Protein AF-X1QAN5-F1 (afdb_monomer)

Sequence (115 aa):
MATTEHTINDALAGVLMETRSLWRFKGVVRSENIDVLKSSGKRPDILITEPNVSPVVVETEIVPAISVESDAKQRLGEHLSISGRRILSSLAVRLPLRLRDFSGQPLKDEIINAS

Secondary structure (DSSP, 8-state):
-PPPHHHHHHHHHHHHHHH-GGGGSTTTEES--TT-BTTT-PPPSEEE--TTS--EEEEEEETT--SHHHHHHHHTT-BBTTT-PBP-EEEEEEEPGGGGG--HHHHHHHHHH--

Organism: NCBI:txid412755

Radius of gyration: 13.94 Å; Cα contacts (8 Å, |Δi|>4): 210; chains: 1; bounding box: 30×23×37 Å

pLDDT: mean 89.08, std 9.7, range [51.56, 96.94]

Nearest PDB structures (foldseek):
  3dnx-assembly1_A-2  TM=5.424E-01  e=9.045E-01  Ruegeria pomeroyi
  7jhi-assembly4_D  TM=3.295E-01  e=2.973E+00  Homo sapiens
  6wmn-assembly1_A  TM=3.318E-01  e=5.390E+00  Homo sapiens
  8tic-assembly2_B  TM=3.347E-01  e=5.045E+00  Homo sapiens

Mean predicted aligned error: 4.52 Å

Structure (mmCIF, N/CA/C/O backbone):
data_AF-X1QAN5-F1
#
_entry.id   AF-X1QAN5-F1
#
loop_
_atom_site.group_PDB
_atom_site.id
_atom_site.type_symbol
_atom_site.label_atom_id
_atom_site.label_alt_id
_atom_site.label_comp_id
_atom_site.label_asym_id
_atom_site.label_entity_id
_atom_site.label_seq_id
_atom_site.pdbx_PDB_ins_code
_atom_site.Cartn_x
_atom_site.Cartn_y
_atom_site.Cartn_z
_atom_site.occupancy
_atom_site.B_iso_or_equiv
_atom_site.auth_seq_id
_atom_site.auth_comp_id
_atom_site.auth_asym_id
_atom_site.auth_atom_id
_atom_site.pdbx_PDB_model_num
ATOM 1 N N . MET A 1 1 ? 13.602 10.618 -16.891 1.00 51.56 1 MET A N 1
ATOM 2 C CA . MET A 1 1 ? 14.159 10.404 -15.534 1.00 51.56 1 MET A CA 1
ATOM 3 C C . MET A 1 1 ? 13.982 8.938 -15.203 1.00 51.56 1 MET A C 1
ATOM 5 O O . MET A 1 1 ? 12.965 8.393 -15.607 1.00 51.56 1 MET A O 1
ATOM 9 N N . ALA A 1 2 ? 14.952 8.302 -14.547 1.00 60.25 2 ALA A N 1
ATOM 10 C CA . ALA A 1 2 ? 14.781 6.923 -14.095 1.00 60.25 2 ALA A CA 1
ATOM 11 C C . ALA A 1 2 ? 13.669 6.879 -13.040 1.00 60.25 2 ALA A C 1
ATOM 13 O O . ALA A 1 2 ? 13.679 7.686 -12.107 1.00 60.25 2 ALA A O 1
ATOM 14 N N . THR A 1 3 ? 12.710 5.977 -13.207 1.00 75.94 3 THR A N 1
ATOM 15 C CA . THR A 1 3 ? 11.627 5.801 -12.244 1.00 75.94 3 THR A CA 1
ATOM 16 C C . THR A 1 3 ? 12.200 5.181 -10.976 1.00 75.94 3 THR A C 1
ATOM 18 O O . THR A 1 3 ? 12.828 4.120 -11.011 1.00 75.94 3 THR A O 1
ATOM 21 N N . THR A 1 4 ? 12.032 5.879 -9.854 1.00 85.69 4 THR A N 1
ATOM 22 C CA . THR A 1 4 ? 12.466 5.389 -8.545 1.00 85.69 4 THR A CA 1
ATOM 23 C C . THR A 1 4 ? 11.384 4.514 -7.930 1.00 85.69 4 THR A C 1
ATOM 25 O O . THR A 1 4 ? 10.219 4.559 -8.324 1.00 85.69 4 THR A O 1
ATOM 28 N N . GLU A 1 5 ? 11.761 3.735 -6.924 1.00 84.19 5 GLU A N 1
ATOM 29 C CA . GLU A 1 5 ? 10.819 2.945 -6.131 1.00 84.19 5 GLU A CA 1
ATOM 30 C C . GLU A 1 5 ? 9.727 3.817 -5.501 1.00 84.19 5 GLU A C 1
ATOM 32 O O . GLU A 1 5 ? 8.552 3.478 -5.565 1.00 84.19 5 GLU A O 1
ATOM 37 N N . HIS A 1 6 ? 10.081 5.019 -5.039 1.00 87.12 6 HIS A N 1
ATOM 38 C CA . HIS A 1 6 ? 9.104 5.978 -4.534 1.00 87.12 6 HIS A CA 1
ATOM 39 C C . HIS A 1 6 ? 8.063 6.377 -5.595 1.00 87.12 6 HIS A C 1
ATOM 41 O O . HIS A 1 6 ? 6.869 6.360 -5.311 1.00 87.12 6 HIS A O 1
ATOM 47 N N . THR A 1 7 ? 8.490 6.645 -6.836 1.00 91.44 7 THR A N 1
ATOM 48 C CA . THR A 1 7 ? 7.571 6.955 -7.946 1.00 91.44 7 THR A CA 1
ATOM 49 C C . THR A 1 7 ? 6.657 5.777 -8.292 1.00 91.44 7 THR A C 1
ATOM 51 O O . THR A 1 7 ? 5.496 5.984 -8.646 1.00 91.44 7 THR A O 1
ATOM 54 N N . ILE A 1 8 ? 7.150 4.540 -8.179 1.00 93.50 8 ILE A N 1
ATOM 55 C CA . ILE A 1 8 ? 6.329 3.336 -8.374 1.00 93.50 8 ILE A CA 1
ATOM 56 C C . ILE A 1 8 ? 5.301 3.206 -7.250 1.00 93.50 8 ILE A C 1
ATOM 58 O O . ILE A 1 8 ? 4.138 2.927 -7.530 1.00 93.50 8 ILE A O 1
ATOM 62 N N . ASN A 1 9 ? 5.689 3.483 -6.007 1.00 93.62 9 ASN A N 1
ATOM 63 C CA . ASN A 1 9 ? 4.791 3.426 -4.853 1.00 93.62 9 ASN A CA 1
ATOM 64 C C . ASN A 1 9 ? 3.684 4.481 -4.948 1.00 93.62 9 ASN A C 1
ATOM 66 O O . ASN A 1 9 ? 2.528 4.183 -4.649 1.00 93.62 9 ASN A O 1
ATOM 70 N N . ASP A 1 10 ? 4.000 5.680 -5.441 1.00 93.44 10 ASP A N 1
ATOM 71 C CA . ASP A 1 10 ? 3.006 6.719 -5.726 1.00 93.44 10 ASP A CA 1
ATOM 72 C C . ASP A 1 10 ? 2.043 6.298 -6.844 1.00 93.44 10 ASP A C 1
ATOM 74 O O . ASP A 1 10 ? 0.827 6.473 -6.727 1.00 93.44 10 ASP A O 1
ATOM 78 N N . ALA A 1 11 ? 2.565 5.706 -7.924 1.00 94.75 11 ALA A N 1
ATOM 79 C CA . ALA A 1 11 ? 1.741 5.205 -9.019 1.00 94.75 11 ALA A CA 1
ATOM 80 C C . ALA A 1 11 ? 0.826 4.059 -8.560 1.00 94.75 11 ALA A C 1
ATOM 82 O O . ALA A 1 11 ? -0.365 4.068 -8.875 1.00 94.75 11 ALA A O 1
ATOM 83 N N . LEU A 1 12 ? 1.348 3.124 -7.761 1.00 94.88 12 LEU A N 1
ATOM 84 C CA . LEU A 1 12 ? 0.591 2.022 -7.172 1.00 94.88 12 LEU A CA 1
ATOM 85 C C . LEU A 1 12 ? -0.490 2.541 -6.219 1.00 94.88 12 LEU A C 1
ATOM 87 O O . LEU A 1 12 ? -1.640 2.122 -6.321 1.00 94.88 12 LEU A O 1
ATOM 91 N N . ALA A 1 13 ? -0.164 3.498 -5.346 1.00 94.38 13 ALA A N 1
ATOM 92 C CA . ALA A 1 13 ? -1.145 4.160 -4.492 1.00 94.38 13 ALA A CA 1
ATOM 93 C C . ALA A 1 13 ? -2.254 4.823 -5.324 1.00 94.38 13 ALA A C 1
ATOM 95 O O . ALA A 1 13 ? -3.431 4.667 -5.004 1.00 94.38 13 ALA A O 1
ATOM 96 N N . GLY A 1 14 ? -1.895 5.493 -6.424 1.00 94.25 14 GLY A N 1
ATOM 97 C CA . GLY A 1 14 ? -2.849 6.069 -7.369 1.00 94.25 14 GLY A CA 1
ATOM 98 C C . GLY A 1 14 ? -3.785 5.026 -7.986 1.00 94.25 14 GLY A C 1
ATOM 99 O O . GLY A 1 14 ? -4.998 5.216 -7.968 1.00 94.25 14 GLY A O 1
ATOM 100 N N . VAL A 1 15 ? -3.247 3.900 -8.463 1.00 94.31 15 VAL A N 1
ATOM 101 C CA . VAL A 1 15 ? -4.054 2.789 -8.997 1.00 94.31 15 VAL A CA 1
ATOM 102 C C . VAL A 1 15 ? -4.980 2.220 -7.920 1.00 94.31 15 VAL A C 1
ATOM 104 O O . VAL A 1 15 ? -6.167 2.027 -8.173 1.00 94.31 15 VAL A O 1
ATOM 107 N N . LEU A 1 16 ? -4.494 2.019 -6.689 1.00 93.69 16 LEU A N 1
ATOM 108 C CA . LEU A 1 16 ? -5.322 1.540 -5.576 1.00 93.69 16 LEU A CA 1
ATOM 109 C C . LEU A 1 16 ? -6.515 2.473 -5.324 1.00 93.69 16 LEU A C 1
ATOM 111 O O . LEU A 1 16 ? -7.641 1.988 -5.196 1.00 93.69 16 LEU A O 1
ATOM 115 N N . MET A 1 17 ? -6.313 3.796 -5.321 1.00 94.62 17 MET A N 1
ATOM 116 C CA . MET A 1 17 ? -7.407 4.772 -5.179 1.00 94.62 17 MET A CA 1
ATOM 117 C C . MET A 1 17 ? -8.484 4.615 -6.262 1.00 94.62 17 MET A C 1
ATOM 119 O O . MET A 1 17 ? -9.659 4.889 -6.020 1.00 94.62 17 MET A O 1
ATOM 123 N N . GLU A 1 18 ? -8.120 4.161 -7.459 1.00 92.38 18 GLU A N 1
ATOM 124 C CA . GLU A 1 18 ? -9.061 3.974 -8.562 1.00 92.38 18 GLU A CA 1
ATOM 125 C C . GLU A 1 18 ? -9.944 2.723 -8.371 1.00 92.38 18 GLU A C 1
ATOM 127 O O . GLU A 1 18 ? -11.093 2.739 -8.824 1.00 92.38 18 GLU A O 1
ATOM 132 N N . THR A 1 19 ? -9.480 1.715 -7.613 1.00 90.94 19 THR A N 1
ATOM 133 C CA . THR A 1 19 ? -10.174 0.423 -7.393 1.00 90.94 19 THR A CA 1
ATOM 134 C C . THR A 1 19 ? -11.404 0.487 -6.481 1.00 90.94 19 THR A C 1
ATOM 136 O O . THR A 1 19 ? -12.300 -0.352 -6.593 1.00 90.94 19 THR A O 1
ATOM 139 N N . ARG A 1 20 ? -11.476 1.464 -5.566 1.00 90.81 20 ARG A N 1
ATOM 140 C CA . ARG A 1 20 ? -12.592 1.627 -4.617 1.00 90.81 20 ARG A CA 1
ATOM 141 C C . ARG A 1 20 ? -12.960 3.094 -4.449 1.00 90.81 20 ARG A C 1
ATOM 143 O O . ARG A 1 20 ? -12.099 3.935 -4.222 1.00 90.81 20 ARG A O 1
ATOM 150 N N . SER A 1 21 ? -14.258 3.403 -4.466 1.00 90.06 21 SER A N 1
ATOM 151 C CA . SER A 1 21 ? -14.755 4.783 -4.327 1.00 90.06 21 SER A CA 1
ATOM 152 C C . SER A 1 21 ? -14.282 5.462 -3.035 1.00 90.06 21 SER A C 1
ATOM 154 O O . SER A 1 21 ? -13.849 6.610 -3.078 1.00 90.06 21 SER A O 1
ATOM 156 N N . LEU A 1 22 ? -14.293 4.740 -1.908 1.00 91.06 22 LEU A N 1
ATOM 157 C CA . LEU A 1 22 ? -13.829 5.242 -0.608 1.00 91.06 22 LEU A CA 1
ATOM 158 C C . LEU A 1 22 ? -12.327 5.555 -0.579 1.00 91.06 22 LEU A C 1
ATOM 160 O O . LEU A 1 22 ? -11.886 6.394 0.200 1.00 91.06 22 LEU A O 1
ATOM 164 N N . TRP A 1 23 ? -11.523 4.901 -1.414 1.00 93.94 23 TRP A N 1
ATOM 165 C CA . TRP A 1 23 ? -10.072 5.080 -1.400 1.00 93.94 23 TRP A CA 1
ATOM 166 C C . TRP A 1 23 ? -9.628 6.355 -2.118 1.00 93.94 23 TRP A C 1
ATOM 168 O O . TRP A 1 23 ? -8.511 6.811 -1.908 1.00 93.94 23 TRP A O 1
ATOM 178 N N . ARG A 1 24 ? -10.528 6.992 -2.878 1.00 92.50 24 ARG A N 1
ATOM 179 C CA . ARG A 1 24 ? -10.300 8.295 -3.525 1.00 92.50 24 ARG A CA 1
ATOM 180 C C . ARG A 1 24 ? -10.320 9.466 -2.548 1.00 92.50 24 ARG A C 1
ATOM 182 O O . ARG A 1 24 ? -9.876 10.558 -2.896 1.00 92.50 24 ARG A O 1
ATOM 189 N N . PHE A 1 25 ? -10.857 9.27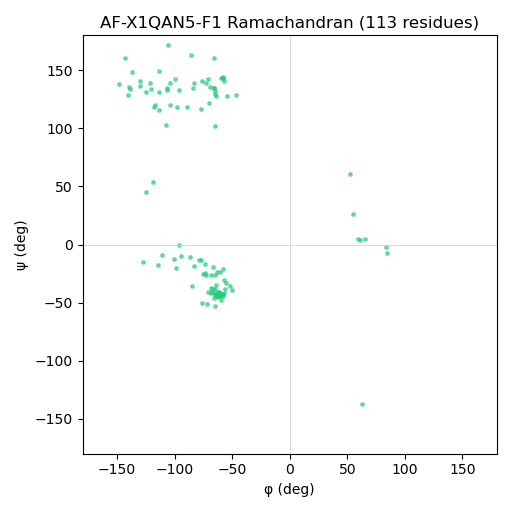6 -1.341 1.00 91.12 25 PHE A N 1
ATOM 190 C CA . PHE A 1 25 ? -10.878 10.339 -0.343 1.00 91.12 25 PHE A CA 1
ATOM 191 C C . PHE A 1 25 ? -9.463 10.639 0.159 1.00 91.12 25 PHE A C 1
ATOM 193 O O . PHE A 1 25 ? -8.674 9.741 0.464 1.00 91.12 25 PHE A O 1
ATOM 200 N N . LYS A 1 26 ? -9.148 11.935 0.263 1.00 86.38 26 LYS A N 1
ATOM 201 C CA . LYS A 1 26 ? -7.825 12.417 0.669 1.00 86.38 26 LYS A CA 1
ATOM 202 C C . LYS A 1 26 ? -7.409 11.797 2.005 1.00 86.38 26 LYS A C 1
ATOM 204 O O . LYS A 1 26 ? -8.131 11.892 2.993 1.00 86.38 26 LYS A O 1
ATOM 209 N N . GLY A 1 27 ? -6.216 11.206 2.028 1.00 86.19 27 GLY A N 1
ATOM 210 C CA . GLY A 1 27 ? -5.633 10.604 3.226 1.00 86.19 27 GLY A CA 1
ATOM 211 C C . GLY A 1 27 ? -6.093 9.174 3.521 1.00 86.19 27 GLY A C 1
ATOM 212 O O . GLY A 1 27 ? -5.578 8.585 4.470 1.00 86.19 27 GLY A O 1
ATOM 213 N N . VAL A 1 28 ? -7.006 8.595 2.726 1.00 92.12 28 VAL A N 1
ATOM 214 C CA . VAL A 1 28 ? -7.369 7.176 2.865 1.00 92.12 28 VAL A CA 1
ATOM 215 C C . VAL A 1 28 ? -6.234 6.287 2.379 1.00 92.12 28 VAL A C 1
ATOM 217 O O . VAL A 1 28 ? -5.806 5.438 3.146 1.00 92.12 28 VAL A O 1
ATOM 220 N N . VAL A 1 29 ? -5.706 6.503 1.173 1.00 93.31 29 VAL A N 1
ATOM 221 C CA . VAL A 1 29 ? -4.488 5.835 0.680 1.00 93.31 29 VAL A CA 1
ATOM 222 C C . VAL A 1 29 ? -3.342 6.845 0.677 1.00 93.31 29 VAL A C 1
ATOM 224 O O . VAL A 1 29 ? -3.522 7.984 0.242 1.00 93.31 29 VAL A O 1
ATOM 227 N N . ARG A 1 30 ? -2.173 6.461 1.193 1.00 91.81 30 ARG A N 1
ATOM 228 C CA . ARG A 1 30 ? -0.980 7.319 1.272 1.00 91.81 30 ARG A CA 1
ATOM 229 C C . ARG A 1 30 ? 0.286 6.528 0.966 1.00 91.81 30 ARG A C 1
ATOM 231 O O . ARG A 1 30 ? 0.513 5.509 1.608 1.00 91.81 30 ARG A O 1
ATOM 238 N N . SER A 1 31 ? 1.117 7.025 0.054 1.00 86.19 31 SER A N 1
ATOM 239 C CA . SER A 1 31 ? 2.487 6.545 -0.211 1.00 86.19 31 SER A CA 1
ATOM 240 C C . SER A 1 31 ? 3.564 7.340 0.558 1.00 86.19 31 SER A C 1
ATOM 242 O O . SER A 1 31 ? 4.741 6.975 0.647 1.00 86.19 31 SER A O 1
ATOM 244 N N . GLU A 1 32 ? 3.158 8.455 1.171 1.00 76.69 32 GLU A N 1
ATOM 245 C CA . GLU A 1 32 ? 3.996 9.267 2.046 1.00 76.69 32 GLU A CA 1
ATOM 246 C C . GLU A 1 32 ? 3.580 9.115 3.507 1.00 76.69 32 GLU A C 1
ATOM 248 O O . GLU A 1 32 ? 2.582 9.684 3.949 1.00 76.69 32 GLU A O 1
ATOM 253 N N . ASN A 1 33 ? 4.350 8.325 4.265 1.00 72.19 33 ASN A N 1
ATOM 254 C CA . ASN A 1 33 ? 3.980 7.905 5.619 1.00 72.19 33 ASN A CA 1
ATOM 255 C C . ASN A 1 33 ? 5.039 8.248 6.682 1.00 72.19 33 ASN A C 1
ATOM 257 O O . ASN A 1 33 ? 5.370 7.417 7.530 1.00 72.19 33 ASN A O 1
ATOM 261 N N . ILE A 1 34 ? 5.574 9.470 6.651 1.00 63.62 34 ILE A N 1
ATOM 262 C CA . ILE A 1 34 ? 6.498 9.966 7.686 1.00 63.62 34 ILE A CA 1
ATOM 263 C C . ILE A 1 34 ? 5.765 10.059 9.038 1.00 63.62 34 ILE A C 1
ATOM 265 O O . ILE A 1 34 ? 4.646 10.565 9.097 1.00 63.62 34 ILE A O 1
ATOM 269 N N . ASP A 1 35 ? 6.382 9.541 10.106 1.00 59.97 35 ASP A N 1
ATOM 270 C CA . ASP A 1 35 ? 5.901 9.588 11.501 1.00 59.97 35 ASP A CA 1
ATOM 271 C C . ASP A 1 35 ? 4.488 9.030 11.746 1.00 59.97 35 ASP A C 1
ATOM 273 O O . ASP A 1 35 ? 3.792 9.384 12.706 1.00 59.97 35 ASP A O 1
ATOM 277 N N . VAL A 1 36 ? 4.040 8.110 10.888 1.00 74.44 36 VAL A N 1
ATOM 278 C CA . VAL A 1 36 ? 2.689 7.546 10.993 1.00 74.44 36 VAL A CA 1
ATOM 279 C C . VAL A 1 36 ? 2.599 6.402 12.011 1.00 74.44 36 VAL A C 1
ATOM 281 O O . VAL A 1 36 ? 1.504 6.100 12.482 1.00 74.44 36 VAL A O 1
ATOM 284 N N . LEU A 1 37 ? 3.719 5.788 12.403 1.00 74.81 37 LEU A N 1
ATOM 285 C CA . LEU A 1 37 ? 3.757 4.692 13.378 1.00 74.81 37 LEU A CA 1
ATOM 286 C C . LEU A 1 37 ? 4.314 5.166 14.724 1.00 74.81 37 LEU A C 1
ATOM 288 O O . LEU A 1 37 ? 5.323 5.861 14.785 1.00 74.81 37 LEU A O 1
ATOM 292 N N . LYS A 1 38 ? 3.652 4.774 15.818 1.00 66.19 38 LYS A N 1
ATOM 293 C CA . LYS A 1 38 ? 3.917 5.285 17.175 1.00 66.19 38 LYS A CA 1
ATOM 294 C C . LYS A 1 38 ? 5.272 4.857 17.760 1.00 66.19 38 LYS A C 1
ATOM 296 O O . LYS A 1 38 ? 5.779 5.527 18.652 1.00 66.19 38 LYS A O 1
ATOM 301 N N . SER A 1 39 ? 5.815 3.722 17.323 1.00 60.38 39 SER A N 1
ATOM 302 C CA . SER A 1 39 ? 6.849 2.992 18.074 1.00 60.38 39 SER A CA 1
ATOM 303 C C . SER A 1 39 ? 8.115 2.655 17.292 1.00 60.38 39 SER A C 1
ATOM 305 O O . SER A 1 39 ? 9.107 2.290 17.914 1.00 60.38 39 SER A O 1
ATOM 307 N N . SER A 1 40 ? 8.111 2.754 15.962 1.00 64.44 40 SER A N 1
ATOM 308 C CA . SER A 1 40 ? 9.204 2.210 15.146 1.00 64.44 40 SER A CA 1
ATOM 309 C C . SER A 1 40 ? 10.022 3.258 14.393 1.00 64.44 40 SER A C 1
ATOM 311 O O . SER A 1 40 ? 11.111 2.929 13.931 1.00 64.44 40 SER A O 1
ATOM 313 N N . GLY A 1 41 ? 9.520 4.490 14.219 1.00 64.19 41 GLY A N 1
ATOM 314 C CA . GLY A 1 41 ? 10.111 5.462 13.282 1.00 64.19 41 GLY A CA 1
ATOM 315 C C . GLY A 1 41 ? 10.133 4.966 11.827 1.00 64.19 41 GLY A C 1
ATOM 316 O O . GLY A 1 41 ? 10.682 5.627 10.949 1.00 64.19 41 GLY A O 1
ATOM 317 N N . LYS A 1 42 ? 9.546 3.791 11.557 1.00 73.38 42 LYS A N 1
ATOM 318 C CA . LYS A 1 42 ? 9.513 3.175 10.238 1.00 73.38 42 LYS A CA 1
ATOM 319 C C . LYS A 1 42 ? 8.368 3.773 9.447 1.00 73.38 42 LYS A C 1
ATOM 321 O O . LYS A 1 42 ? 7.255 3.938 9.943 1.00 73.38 42 LYS A O 1
ATOM 326 N N . ARG A 1 43 ? 8.639 4.031 8.175 1.00 83.81 43 ARG A N 1
ATOM 327 C CA . ARG A 1 43 ? 7.677 4.553 7.211 1.00 83.81 43 ARG A CA 1
ATOM 328 C C . ARG A 1 43 ? 7.123 3.388 6.392 1.00 83.81 43 ARG A C 1
ATOM 330 O O . ARG A 1 43 ? 7.921 2.672 5.800 1.00 83.81 43 ARG A O 1
ATOM 337 N N . PRO A 1 44 ? 5.812 3.108 6.442 1.00 90.19 44 PRO A N 1
ATOM 338 C CA . PRO A 1 44 ? 5.178 2.221 5.475 1.00 90.19 44 PRO A CA 1
ATOM 339 C C . PRO A 1 44 ? 5.337 2.756 4.056 1.00 90.19 44 PRO A C 1
ATOM 341 O O . PRO A 1 44 ? 5.212 3.973 3.866 1.00 90.19 44 PRO A O 1
ATOM 344 N N . ASP A 1 45 ? 5.520 1.877 3.075 1.00 93.50 45 ASP A N 1
ATOM 345 C CA . ASP A 1 45 ? 5.517 2.300 1.672 1.00 93.50 45 ASP A CA 1
ATOM 346 C C . ASP A 1 45 ? 4.146 2.826 1.276 1.00 93.50 45 ASP A C 1
ATOM 348 O O . ASP A 1 45 ? 4.034 3.966 0.838 1.00 93.50 45 ASP A O 1
ATOM 352 N N . ILE A 1 46 ? 3.089 2.043 1.506 1.00 95.44 46 ILE A N 1
ATOM 353 C CA . ILE A 1 46 ? 1.705 2.481 1.323 1.00 95.44 46 ILE A CA 1
ATOM 354 C C . ILE A 1 46 ? 0.887 2.140 2.567 1.00 95.44 46 ILE A C 1
ATOM 356 O O . ILE A 1 46 ? 0.962 1.044 3.120 1.00 95.44 46 ILE A O 1
ATOM 360 N N . LEU A 1 47 ? 0.056 3.085 2.993 1.00 95.06 47 LEU A N 1
ATOM 361 C CA . LEU A 1 47 ? -0.861 2.937 4.111 1.00 95.06 47 LEU A CA 1
ATOM 362 C C . LEU A 1 47 ? -2.289 3.241 3.667 1.00 95.06 47 LEU A C 1
ATOM 364 O O . LEU A 1 47 ? -2.563 4.292 3.084 1.00 95.06 47 LEU A O 1
ATOM 368 N N . ILE A 1 48 ? -3.201 2.342 4.021 1.00 95.25 48 ILE A N 1
ATOM 369 C CA . ILE A 1 48 ? -4.634 2.460 3.773 1.00 95.25 48 ILE A CA 1
ATOM 370 C C . ILE A 1 48 ? -5.352 2.603 5.116 1.00 95.25 48 ILE A C 1
ATOM 372 O O . ILE A 1 48 ? -5.337 1.699 5.952 1.00 95.25 48 ILE A O 1
ATOM 376 N N . THR A 1 49 ? -5.994 3.748 5.334 1.00 93.88 49 THR A N 1
ATOM 377 C C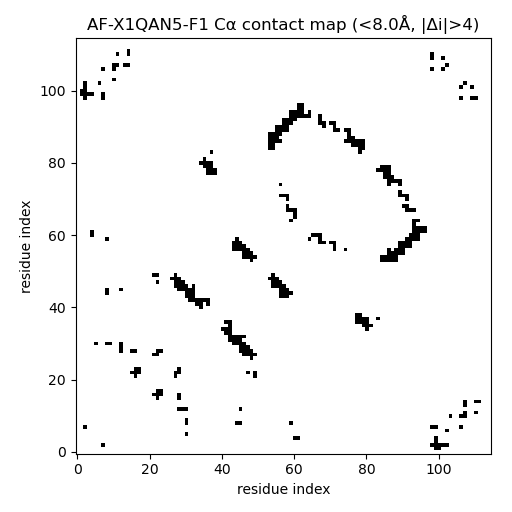A . THR A 1 49 ? -6.691 4.125 6.572 1.00 93.88 49 THR A CA 1
ATOM 378 C C . THR A 1 49 ? -8.179 4.375 6.350 1.00 93.88 49 THR A C 1
ATOM 380 O O . THR A 1 49 ? -8.713 5.413 6.735 1.00 93.88 49 THR A O 1
ATOM 383 N N . GLU A 1 50 ? -8.875 3.401 5.762 1.00 91.06 50 GLU A N 1
ATOM 384 C CA . GLU A 1 50 ? -10.336 3.442 5.612 1.00 91.06 50 GLU A CA 1
ATOM 385 C C . GLU A 1 50 ? -11.031 3.596 6.987 1.00 91.06 50 GLU A C 1
ATOM 387 O O . GLU A 1 50 ? -10.554 3.020 7.979 1.00 91.06 50 GLU A O 1
ATOM 392 N N . PRO A 1 51 ? -12.113 4.391 7.108 1.00 88.12 51 PRO A N 1
ATOM 393 C CA . PRO A 1 51 ? -12.859 4.527 8.358 1.00 88.12 51 PRO A CA 1
ATOM 394 C C . PRO A 1 51 ? -13.396 3.184 8.867 1.00 88.12 51 PRO A C 1
ATOM 396 O O . PRO A 1 51 ? -13.834 2.353 8.083 1.00 88.12 51 PRO A O 1
ATOM 399 N N . ASN A 1 52 ? -13.400 2.987 10.188 1.00 87.69 52 ASN A N 1
ATOM 400 C CA . ASN A 1 52 ? -13.997 1.827 10.876 1.00 87.69 52 ASN A CA 1
ATOM 401 C C . ASN A 1 52 ? -13.426 0.433 10.542 1.00 87.69 52 ASN A C 1
ATOM 403 O O . ASN A 1 52 ? -13.912 -0.559 11.076 1.00 87.69 52 ASN A O 1
ATOM 407 N N . VAL A 1 53 ? -12.383 0.336 9.719 1.00 90.44 53 VAL A N 1
ATOM 408 C CA . VAL A 1 53 ? -11.669 -0.922 9.430 1.00 90.44 53 VAL A CA 1
ATOM 409 C C . VAL A 1 53 ? -10.320 -0.918 10.162 1.00 90.44 53 VAL A C 1
ATOM 411 O O . VAL A 1 53 ? -9.931 0.095 10.735 1.00 90.44 53 VAL A O 1
ATOM 414 N N . SER A 1 54 ? -9.560 -2.008 10.204 1.00 91.56 54 SER A N 1
ATOM 415 C CA . SER A 1 54 ? -8.147 -1.929 10.612 1.00 91.56 54 SER A CA 1
ATOM 416 C C . SER A 1 54 ? -7.296 -1.347 9.475 1.00 91.56 54 SER A C 1
ATOM 418 O O . SER A 1 54 ? -7.566 -1.659 8.317 1.00 91.56 54 SER A O 1
ATOM 420 N N . PRO A 1 55 ? -6.297 -0.489 9.756 1.00 94.56 55 PRO A N 1
ATOM 421 C CA . PRO A 1 55 ? -5.382 -0.010 8.728 1.00 94.56 55 PRO A CA 1
ATOM 422 C C . PRO A 1 55 ? -4.662 -1.173 8.046 1.00 94.56 55 PRO A C 1
ATOM 424 O O . PRO A 1 55 ? -4.307 -2.154 8.709 1.00 94.56 55 PRO A O 1
ATOM 427 N N . VAL A 1 56 ? -4.431 -1.028 6.744 1.00 95.56 56 VAL A N 1
ATOM 428 C CA . VAL A 1 56 ? -3.681 -1.990 5.932 1.00 95.56 56 VAL A CA 1
ATOM 429 C C . VAL A 1 56 ? -2.396 -1.330 5.470 1.00 95.56 56 VAL A C 1
ATOM 431 O O . VAL A 1 56 ? -2.423 -0.204 4.971 1.00 95.56 56 VAL A O 1
ATOM 434 N N . VAL A 1 57 ? -1.278 -2.026 5.641 1.00 95.44 57 VAL A N 1
ATOM 435 C CA . VAL A 1 57 ? 0.018 -1.599 5.111 1.00 95.44 57 VAL A CA 1
ATOM 436 C C . VAL A 1 57 ? 0.371 -2.433 3.888 1.00 95.44 57 VAL A C 1
ATOM 438 O O . VAL A 1 57 ? 0.161 -3.642 3.890 1.00 95.44 57 VAL A O 1
ATOM 441 N N . VAL A 1 58 ? 0.916 -1.801 2.857 1.00 96.56 58 VAL A N 1
ATOM 442 C CA . VAL A 1 58 ? 1.550 -2.487 1.732 1.00 96.56 58 VAL A CA 1
ATOM 443 C C . VAL A 1 58 ? 3.015 -2.087 1.736 1.00 96.56 58 VAL A C 1
ATOM 445 O O . VAL A 1 58 ? 3.316 -0.899 1.652 1.00 96.56 58 VAL A O 1
ATOM 448 N N . GLU A 1 59 ? 3.896 -3.071 1.868 1.00 96.00 59 GLU A N 1
ATOM 449 C CA . GLU A 1 59 ? 5.333 -2.925 1.653 1.00 96.00 59 GLU A CA 1
ATOM 450 C C . GLU A 1 59 ? 5.661 -3.444 0.259 1.00 96.00 59 GLU A C 1
ATOM 452 O O . GLU A 1 59 ? 5.086 -4.431 -0.217 1.00 96.00 59 GLU A O 1
ATOM 457 N N . THR A 1 60 ? 6.589 -2.771 -0.391 1.00 95.19 60 THR A N 1
ATOM 458 C CA . THR A 1 60 ? 6.956 -3.000 -1.779 1.00 95.19 60 THR A CA 1
ATOM 459 C C . THR A 1 60 ? 8.459 -3.127 -1.887 1.00 95.19 60 THR A C 1
ATOM 461 O O . THR A 1 60 ? 9.193 -2.399 -1.234 1.00 95.19 60 THR A O 1
ATOM 464 N N . GLU A 1 61 ? 8.927 -4.043 -2.724 1.00 94.62 61 G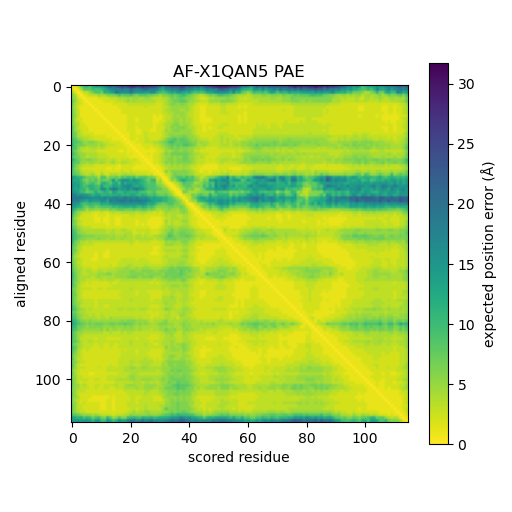LU A N 1
ATOM 465 C CA . GLU A 1 61 ? 10.346 -4.095 -3.063 1.00 94.62 61 GLU A CA 1
ATOM 466 C C . GLU A 1 61 ? 10.497 -4.613 -4.487 1.00 94.62 61 GLU A C 1
ATOM 468 O O . GLU A 1 61 ? 9.805 -5.549 -4.912 1.00 94.62 61 GLU A O 1
ATOM 473 N N . ILE A 1 62 ? 11.401 -4.009 -5.249 1.00 93.56 62 ILE A N 1
ATOM 474 C CA . ILE A 1 62 ? 11.733 -4.493 -6.590 1.00 93.56 62 ILE A CA 1
ATOM 475 C C . ILE A 1 62 ? 12.559 -5.782 -6.487 1.00 93.56 62 ILE A C 1
ATOM 477 O O . ILE A 1 62 ? 13.453 -5.902 -5.650 1.00 93.56 62 ILE A O 1
ATOM 481 N N . VAL A 1 63 ? 12.274 -6.759 -7.358 1.00 92.31 63 VAL A N 1
ATOM 482 C CA . VAL A 1 63 ? 13.011 -8.037 -7.439 1.00 92.31 63 VAL A CA 1
ATOM 483 C C . VAL A 1 63 ? 14.534 -7.775 -7.427 1.00 92.31 63 VAL A C 1
ATOM 485 O O . VAL A 1 63 ? 15.005 -6.952 -8.218 1.00 92.31 63 VAL A O 1
ATOM 488 N N . PRO A 1 64 ? 15.316 -8.445 -6.549 1.00 93.56 64 PRO A N 1
ATOM 489 C CA . PRO A 1 64 ? 15.032 -9.729 -5.894 1.00 93.56 64 PRO A CA 1
ATOM 490 C C . PRO A 1 64 ? 14.039 -9.699 -4.725 1.00 93.56 64 PRO A C 1
ATOM 492 O O . PRO A 1 64 ? 13.512 -10.763 -4.398 1.00 93.56 64 PRO A O 1
ATOM 495 N N . ALA A 1 65 ? 13.704 -8.525 -4.185 1.00 93.06 65 ALA A N 1
ATOM 496 C CA . ALA A 1 65 ? 12.696 -8.346 -3.144 1.00 93.06 65 ALA A CA 1
ATOM 497 C C . ALA A 1 65 ? 12.919 -9.256 -1.916 1.00 93.06 65 ALA A C 1
ATOM 499 O O . ALA A 1 65 ? 12.128 -10.170 -1.662 1.00 93.06 65 ALA A O 1
ATOM 500 N N . ILE A 1 66 ? 14.067 -9.089 -1.249 1.00 95.12 66 ILE A N 1
ATOM 501 C CA . ILE A 1 66 ? 14.562 -10.017 -0.218 1.00 95.12 66 ILE A CA 1
ATOM 502 C C . ILE A 1 66 ? 13.958 -9.700 1.154 1.00 95.12 66 ILE A C 1
ATOM 504 O O . ILE A 1 66 ? 13.708 -10.622 1.934 1.00 95.12 66 ILE A O 1
ATOM 508 N N . SER A 1 67 ? 13.732 -8.423 1.469 1.00 95.19 67 SER A N 1
ATOM 509 C CA . SER A 1 67 ? 13.294 -7.990 2.798 1.00 95.19 67 SER A CA 1
ATOM 510 C C . SER A 1 67 ? 11.792 -7.744 2.893 1.00 95.19 67 SER A C 1
ATOM 512 O O . SER A 1 67 ? 11.259 -7.851 3.998 1.00 95.19 67 SER A O 1
ATOM 514 N N . VAL A 1 68 ? 11.094 -7.527 1.772 1.00 95.81 68 VAL A N 1
ATOM 515 C CA . VAL A 1 68 ? 9.691 -7.070 1.732 1.00 95.81 68 VAL A CA 1
ATOM 516 C C . VAL A 1 68 ? 8.731 -7.867 2.615 1.00 95.81 68 VAL A C 1
ATOM 518 O O . VAL A 1 68 ? 7.865 -7.301 3.279 1.00 95.81 68 VAL A O 1
ATOM 521 N N . GLU A 1 69 ? 8.886 -9.191 2.687 1.00 96.62 69 GLU A N 1
ATOM 522 C CA . GLU A 1 69 ? 8.032 -10.023 3.539 1.00 96.62 69 GLU A CA 1
ATOM 523 C C . GLU A 1 69 ? 8.338 -9.812 5.027 1.00 96.62 69 GLU A C 1
ATOM 525 O O . GLU A 1 69 ? 7.430 -9.744 5.859 1.00 96.62 69 GLU A O 1
ATOM 530 N N . SER A 1 70 ? 9.621 -9.700 5.374 1.00 95.94 70 SER A N 1
ATOM 531 C CA . SER A 1 70 ? 10.043 -9.414 6.742 1.00 95.94 70 SER A CA 1
ATOM 532 C C . SER A 1 70 ? 9.613 -8.012 7.175 1.00 95.94 70 SER A C 1
ATOM 534 O O . SER A 1 70 ? 9.128 -7.852 8.297 1.00 95.94 70 SER A O 1
ATOM 536 N N . ASP A 1 71 ? 9.685 -7.037 6.268 1.00 93.75 71 ASP A N 1
ATOM 537 C CA . ASP A 1 71 ? 9.257 -5.662 6.503 1.00 93.75 71 ASP A CA 1
ATOM 538 C C . ASP A 1 71 ? 7.746 -5.607 6.727 1.00 93.75 71 ASP A C 1
ATOM 540 O O . ASP A 1 71 ? 7.297 -5.049 7.730 1.00 93.75 71 ASP A O 1
ATOM 544 N N . ALA A 1 72 ? 6.955 -6.291 5.891 1.00 95.19 72 ALA A N 1
ATOM 545 C CA . ALA A 1 72 ? 5.504 -6.373 6.051 1.00 95.19 72 ALA A CA 1
ATOM 546 C C . ALA A 1 72 ? 5.106 -7.056 7.367 1.00 95.19 72 ALA A C 1
ATOM 548 O O . ALA A 1 72 ? 4.193 -6.591 8.058 1.00 95.19 72 ALA A O 1
ATOM 549 N N . LYS A 1 73 ? 5.797 -8.136 7.758 1.00 95.94 73 LYS A N 1
ATOM 550 C CA . LYS A 1 73 ? 5.558 -8.824 9.039 1.00 95.94 73 LYS A CA 1
ATOM 551 C C . LYS A 1 73 ? 5.817 -7.914 10.231 1.00 95.94 73 LYS A C 1
ATOM 553 O O . LYS A 1 73 ? 5.032 -7.930 11.175 1.00 95.94 73 LYS A O 1
ATOM 558 N N . GLN A 1 74 ? 6.872 -7.103 10.184 1.00 93.75 74 GLN A N 1
ATOM 559 C CA . GLN A 1 74 ? 7.203 -6.176 11.268 1.00 93.75 74 GLN A CA 1
ATOM 560 C C . GLN A 1 74 ? 6.117 -5.116 11.497 1.00 93.75 74 GLN A C 1
ATOM 562 O O . GLN A 1 74 ? 6.001 -4.622 12.613 1.00 93.75 74 GLN A O 1
ATOM 567 N N . ARG A 1 75 ? 5.284 -4.807 10.490 1.00 93.25 75 ARG A N 1
ATOM 568 C CA . ARG A 1 75 ? 4.173 -3.847 10.635 1.00 93.25 75 ARG A CA 1
ATOM 569 C C . ARG A 1 75 ? 2.999 -4.400 11.431 1.00 93.25 75 ARG A C 1
ATOM 571 O O . ARG A 1 75 ? 2.219 -3.628 11.990 1.00 93.25 75 ARG A O 1
ATOM 578 N N . LEU A 1 76 ? 2.832 -5.721 11.474 1.00 94.38 76 LEU A N 1
ATOM 579 C CA . LEU A 1 76 ? 1.713 -6.338 12.174 1.00 94.38 76 LEU A CA 1
ATOM 580 C C . LEU A 1 76 ? 1.802 -6.054 13.673 1.00 94.38 76 LEU A C 1
ATOM 582 O O . LEU A 1 76 ? 2.802 -6.311 14.334 1.00 94.38 76 LEU A O 1
ATOM 586 N N . GLY A 1 77 ? 0.709 -5.541 14.224 1.00 93.38 77 GLY A N 1
ATOM 587 C CA . GLY A 1 77 ? 0.613 -5.182 15.629 1.00 93.38 77 GLY A CA 1
ATOM 588 C C . GLY A 1 77 ? 1.142 -3.793 15.983 1.00 93.38 77 GLY A C 1
ATOM 589 O O . GLY A 1 77 ? 0.894 -3.355 17.109 1.00 93.38 77 GLY A O 1
ATOM 590 N N . GLU A 1 78 ? 1.779 -3.079 15.052 1.00 93.00 78 GLU A N 1
ATOM 591 C CA . GLU A 1 78 ? 2.095 -1.664 15.238 1.00 93.00 78 GLU A CA 1
ATOM 592 C C . GLU A 1 78 ? 0.819 -0.808 15.312 1.00 93.00 78 GLU A C 1
ATOM 594 O O . GLU A 1 78 ? -0.271 -1.220 14.904 1.00 93.00 78 GLU A O 1
ATOM 599 N N . HIS A 1 79 ? 0.952 0.397 15.869 1.00 92.44 79 HIS A N 1
ATOM 600 C CA . HIS A 1 79 ? -0.157 1.329 16.064 1.00 92.44 79 HIS A CA 1
ATOM 601 C C . HIS A 1 79 ? 0.114 2.640 15.337 1.00 92.44 79 HIS A C 1
ATOM 603 O O . HIS A 1 79 ? 1.225 3.175 15.394 1.00 92.44 79 HIS A O 1
ATOM 609 N N . LEU A 1 80 ? -0.925 3.186 14.707 1.00 89.69 80 LEU A N 1
ATOM 610 C CA . LEU A 1 80 ? -0.851 4.510 14.103 1.00 89.69 80 LEU A CA 1
ATOM 611 C C . LEU A 1 80 ? -0.670 5.581 15.186 1.00 89.69 80 LEU A C 1
ATOM 613 O O . LEU A 1 80 ? -1.387 5.574 16.188 1.00 89.69 80 LEU A O 1
ATOM 617 N N . SER A 1 81 ? 0.240 6.527 14.965 1.00 87.06 81 SER A N 1
ATOM 618 C CA . SER A 1 81 ? 0.556 7.615 15.901 1.00 87.06 81 SER A CA 1
ATOM 619 C C . SER A 1 81 ? -0.656 8.510 16.183 1.00 87.06 81 SER A C 1
ATOM 621 O O . SER A 1 81 ? -0.935 8.8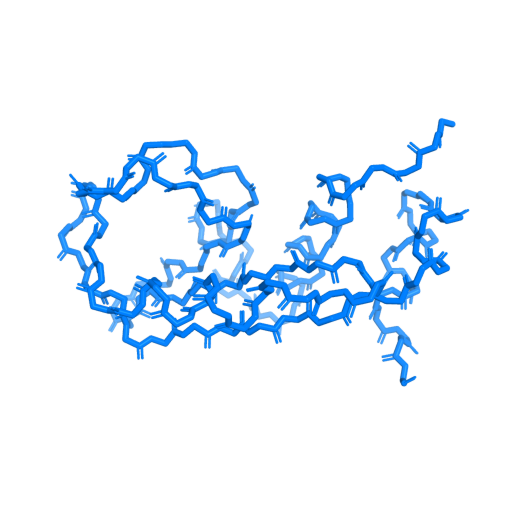17 17.338 1.00 87.06 81 SER A O 1
ATOM 623 N N . ILE A 1 82 ? -1.415 8.863 15.139 1.00 83.88 82 ILE A N 1
ATOM 624 C CA . ILE A 1 82 ? -2.546 9.803 15.223 1.00 83.88 82 ILE A CA 1
ATOM 625 C C . ILE A 1 82 ? -3.794 9.161 15.843 1.00 83.88 82 ILE A C 1
ATOM 627 O O . ILE A 1 82 ? -4.414 9.735 16.730 1.00 83.88 82 ILE A O 1
ATOM 631 N N . SER A 1 83 ? -4.203 7.989 15.350 1.00 86.50 83 SER A N 1
ATOM 632 C CA . SER A 1 83 ? -5.496 7.383 15.717 1.00 86.50 83 SER A CA 1
ATOM 633 C C . SER A 1 83 ? -5.391 6.276 16.762 1.00 86.50 83 SER A C 1
ATOM 635 O O . SER A 1 83 ? -6.414 5.806 17.249 1.00 86.50 83 SER A O 1
ATOM 637 N N . GLY A 1 84 ? -4.181 5.789 17.056 1.00 89.69 84 GLY A N 1
ATOM 638 C CA . GLY A 1 84 ? -3.979 4.611 17.898 1.00 89.69 84 GLY A CA 1
ATOM 639 C C . GLY A 1 84 ? -4.513 3.310 17.293 1.00 89.69 84 GLY A C 1
ATOM 640 O O . GLY A 1 84 ? -4.476 2.279 17.957 1.00 89.69 84 GLY A O 1
ATOM 641 N N . ARG A 1 85 ? -5.011 3.317 16.048 1.00 92.25 85 ARG A N 1
ATOM 642 C CA . ARG A 1 85 ? -5.515 2.108 15.387 1.00 92.25 85 ARG A CA 1
ATOM 643 C C . ARG A 1 85 ? -4.377 1.119 15.156 1.00 92.25 85 ARG A C 1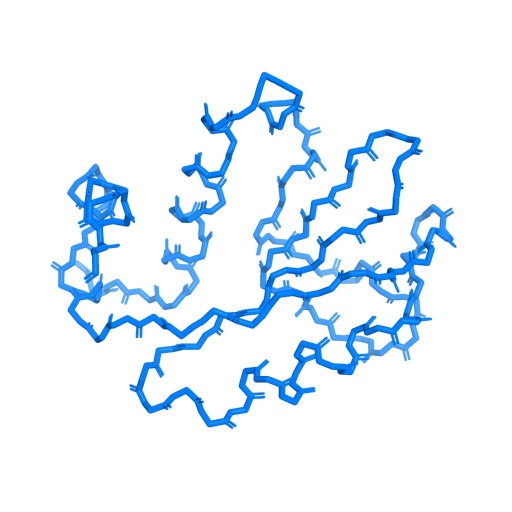
ATOM 645 O O . ARG A 1 85 ? -3.308 1.498 14.682 1.00 92.25 85 ARG A O 1
ATOM 652 N N . ARG A 1 86 ? -4.633 -0.149 15.474 1.00 94.25 86 ARG A N 1
ATOM 653 C CA . ARG A 1 86 ? -3.677 -1.24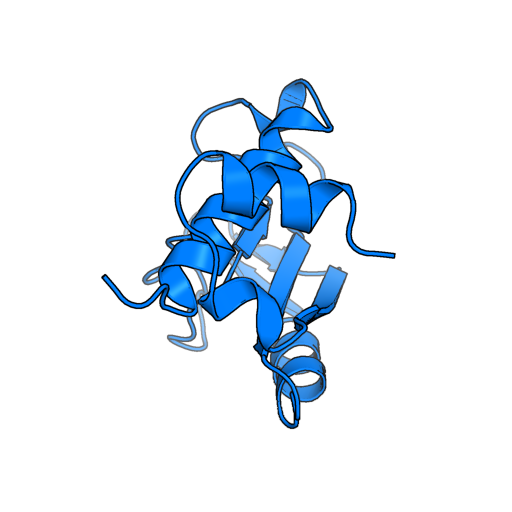9 15.332 1.00 94.25 86 ARG A CA 1
ATOM 654 C C . ARG A 1 86 ? -3.686 -1.806 13.911 1.00 94.25 86 ARG A C 1
ATOM 656 O O . ARG A 1 86 ? -4.757 -2.074 13.368 1.00 94.25 86 ARG A O 1
ATOM 663 N N . ILE A 1 87 ? -2.508 -2.027 13.339 1.00 94.69 87 ILE A N 1
ATOM 664 C CA . ILE A 1 87 ? -2.340 -2.695 12.046 1.00 94.69 87 ILE A CA 1
ATOM 665 C C . ILE A 1 87 ? -2.528 -4.197 12.256 1.00 94.69 87 ILE A C 1
ATOM 667 O O . ILE A 1 87 ? -1.772 -4.834 12.991 1.00 94.69 87 ILE A O 1
ATOM 671 N N . LEU A 1 88 ? -3.562 -4.757 11.629 1.00 96.25 88 LEU A N 1
ATOM 672 C CA . LEU A 1 88 ? -3.877 -6.192 11.693 1.00 96.25 88 LEU A CA 1
ATOM 673 C C . LEU A 1 88 ? -3.643 -6.910 10.363 1.00 96.25 88 LEU A C 1
ATOM 675 O O . LEU A 1 88 ? -3.719 -8.133 10.310 1.00 96.25 88 LEU A O 1
ATOM 679 N N . SER A 1 89 ? -3.383 -6.157 9.296 1.00 96.31 89 SER A N 1
ATOM 680 C CA . SER A 1 89 ? -3.140 -6.691 7.965 1.00 96.31 89 SER A CA 1
ATOM 681 C C . SER A 1 89 ? -2.000 -5.923 7.312 1.00 96.31 89 SER A C 1
ATOM 683 O O . SER A 1 89 ? -1.961 -4.690 7.350 1.00 96.31 89 SER A O 1
ATOM 685 N N . SER A 1 90 ? -1.074 -6.669 6.724 1.00 96.56 90 SER A N 1
ATOM 686 C CA . SER A 1 90 ? -0.009 -6.146 5.887 1.00 96.56 90 SER A CA 1
ATOM 687 C C . SER A 1 90 ? 0.153 -7.022 4.650 1.00 96.56 90 SER A C 1
ATOM 689 O O . SER A 1 90 ? -0.119 -8.224 4.682 1.00 96.56 90 SER A O 1
ATOM 691 N N . LEU A 1 91 ? 0.558 -6.401 3.550 1.00 96.94 91 LEU A N 1
ATOM 692 C CA . LEU A 1 91 ? 0.804 -7.039 2.266 1.00 96.94 91 LEU A CA 1
ATOM 693 C C . LEU A 1 91 ? 2.259 -6.796 1.877 1.00 96.94 91 LEU A C 1
ATOM 695 O O . LEU A 1 91 ? 2.739 -5.670 1.966 1.00 96.94 91 LEU A O 1
ATOM 699 N N . ALA A 1 92 ? 2.939 -7.850 1.437 1.00 96.88 92 ALA A N 1
ATOM 700 C CA . ALA A 1 92 ? 4.264 -7.768 0.841 1.00 96.88 92 ALA A CA 1
ATOM 701 C C . ALA A 1 92 ? 4.123 -7.933 -0.673 1.00 96.88 92 ALA A C 1
ATOM 703 O O . ALA A 1 92 ? 3.616 -8.957 -1.136 1.00 96.88 92 ALA A O 1
ATOM 704 N N . VAL A 1 93 ? 4.546 -6.933 -1.441 1.00 95.38 93 VAL A N 1
ATOM 705 C CA . VAL A 1 93 ? 4.386 -6.907 -2.897 1.00 95.38 93 VAL A CA 1
ATOM 706 C C . VAL A 1 93 ? 5.756 -6.869 -3.558 1.00 95.38 93 VAL A C 1
ATOM 708 O O . VAL A 1 93 ? 6.530 -5.931 -3.390 1.00 95.38 93 VAL A O 1
ATOM 711 N N . ARG A 1 94 ? 6.050 -7.904 -4.344 1.00 94.69 94 ARG A N 1
ATOM 712 C CA . ARG A 1 94 ? 7.287 -7.995 -5.125 1.00 94.69 94 ARG A CA 1
ATOM 713 C C . ARG A 1 94 ? 7.049 -7.356 -6.485 1.00 94.69 94 ARG A C 1
ATOM 715 O O . ARG A 1 94 ? 6.198 -7.816 -7.242 1.00 94.69 94 ARG A O 1
ATOM 722 N N . LEU A 1 95 ? 7.799 -6.306 -6.789 1.00 92.94 95 LEU A N 1
ATOM 723 C CA . LEU A 1 95 ? 7.629 -5.516 -8.002 1.00 92.94 95 LEU A CA 1
ATOM 724 C C . LEU A 1 95 ? 8.607 -5.976 -9.097 1.00 92.94 95 LEU A C 1
ATOM 726 O O . LEU A 1 95 ? 9.802 -6.138 -8.825 1.00 92.94 95 LEU A O 1
ATOM 730 N N . PRO A 1 96 ? 8.156 -6.181 -10.347 1.00 92.81 96 PRO A N 1
ATOM 731 C CA . PRO A 1 96 ? 9.052 -6.580 -11.423 1.00 92.81 96 PRO A CA 1
ATOM 732 C C . PRO A 1 96 ? 9.974 -5.419 -11.827 1.00 92.81 96 PRO A C 1
ATOM 734 O O . PRO A 1 96 ? 9.548 -4.266 -11.900 1.00 92.81 96 PRO A O 1
ATOM 737 N N . LEU A 1 97 ? 11.238 -5.728 -12.147 1.00 91.69 97 LEU A N 1
ATOM 738 C CA . LEU A 1 97 ? 12.269 -4.726 -12.471 1.00 91.69 97 LEU A CA 1
ATOM 739 C C . LEU A 1 97 ? 11.856 -3.778 -13.610 1.00 91.69 97 LEU A C 1
ATOM 741 O O . LEU A 1 97 ? 12.178 -2.592 -13.560 1.00 91.69 97 LEU A O 1
ATOM 745 N N . ARG A 1 98 ? 11.084 -4.288 -14.579 1.00 91.81 98 ARG A N 1
ATOM 746 C CA . ARG A 1 98 ? 10.586 -3.541 -15.745 1.00 91.81 98 ARG A CA 1
ATOM 747 C C . ARG A 1 98 ? 9.752 -2.308 -15.394 1.00 91.81 98 ARG A C 1
ATOM 749 O O . ARG A 1 98 ? 9.662 -1.400 -16.206 1.00 91.81 98 ARG A O 1
ATOM 756 N N . LEU A 1 99 ? 9.180 -2.216 -14.187 1.00 9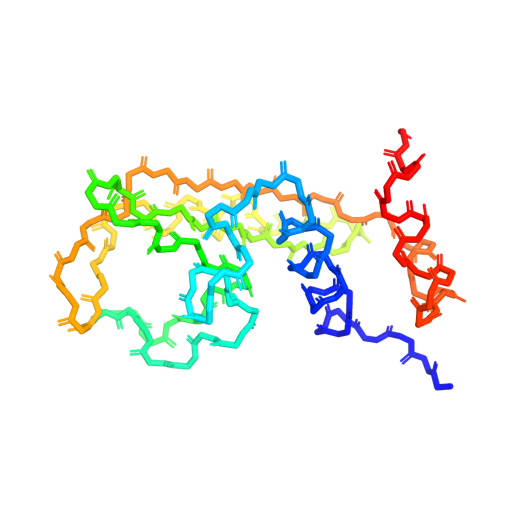2.88 99 LEU A N 1
ATOM 757 C CA . LEU A 1 99 ? 8.461 -1.003 -13.768 1.00 92.88 99 LEU A CA 1
ATOM 758 C C . LEU A 1 99 ? 9.363 0.241 -13.746 1.00 92.88 99 LEU A C 1
ATOM 760 O O . LEU A 1 99 ? 8.864 1.354 -13.888 1.00 92.88 99 LEU A O 1
ATOM 764 N N . ARG A 1 100 ? 10.689 0.074 -13.621 1.00 91.44 100 ARG A N 1
ATOM 765 C CA . ARG A 1 100 ? 11.650 1.189 -13.679 1.00 91.44 100 ARG A CA 1
ATOM 766 C C . ARG A 1 100 ? 11.728 1.864 -15.050 1.00 91.44 100 ARG A C 1
ATOM 768 O O . ARG A 1 100 ? 12.190 3.003 -15.131 1.00 91.44 100 ARG A O 1
ATOM 775 N N . ASP A 1 101 ? 11.267 1.182 -16.093 1.00 92.94 101 ASP A N 1
ATOM 776 C CA . ASP A 1 101 ? 11.347 1.650 -17.476 1.00 92.94 101 ASP A CA 1
ATOM 777 C C . ASP A 1 101 ? 10.151 2.539 -17.862 1.00 92.94 101 ASP A C 1
ATOM 779 O O . ASP A 1 101 ? 10.176 3.212 -18.893 1.00 92.94 101 ASP A O 1
ATOM 783 N N . PHE A 1 102 ? 9.114 2.595 -17.017 1.00 92.94 102 PHE A N 1
ATOM 784 C CA . PHE A 1 102 ? 7.885 3.346 -17.266 1.00 92.94 102 PHE A CA 1
ATOM 785 C C . PHE A 1 102 ? 7.728 4.513 -16.297 1.00 92.94 102 PHE A C 1
ATOM 787 O O . PHE A 1 102 ? 8.119 4.437 -15.138 1.00 92.94 102 PHE A O 1
ATOM 794 N N . SER A 1 103 ? 7.087 5.593 -16.741 1.00 91.81 103 SER A N 1
ATOM 795 C CA . SER A 1 103 ? 6.724 6.735 -15.891 1.00 91.81 103 SER A CA 1
ATOM 796 C C . SER A 1 103 ? 5.368 7.305 -16.307 1.00 91.81 103 SER A C 1
ATOM 798 O O . SER A 1 103 ? 4.916 7.060 -17.424 1.00 91.81 103 SER A O 1
ATOM 800 N N . GLY A 1 104 ? 4.706 8.056 -15.422 1.00 91.75 104 GLY A N 1
ATOM 801 C CA . GLY A 1 104 ? 3.408 8.671 -15.718 1.00 91.75 104 GLY A CA 1
ATOM 802 C C . GLY A 1 104 ? 2.306 7.644 -16.008 1.00 91.75 104 GLY A C 1
ATOM 803 O O . GLY A 1 104 ? 2.201 6.634 -15.315 1.00 91.75 104 GLY A O 1
ATOM 804 N N . GLN A 1 105 ? 1.477 7.902 -17.024 1.00 93.31 105 GLN A N 1
ATOM 805 C CA . GLN A 1 105 ? 0.373 7.009 -17.398 1.00 93.31 105 GLN A CA 1
ATOM 806 C C . GLN A 1 105 ? 0.842 5.604 -17.832 1.00 93.31 105 GLN A C 1
ATOM 808 O O . GLN A 1 105 ? 0.304 4.644 -17.288 1.00 93.31 105 GLN A O 1
ATOM 813 N N . PRO A 1 106 ? 1.891 5.445 -18.671 1.00 94.06 106 PRO A N 1
ATOM 814 C CA . PRO A 1 106 ? 2.439 4.123 -18.989 1.00 94.06 106 PRO A CA 1
ATOM 815 C C . PRO A 1 106 ?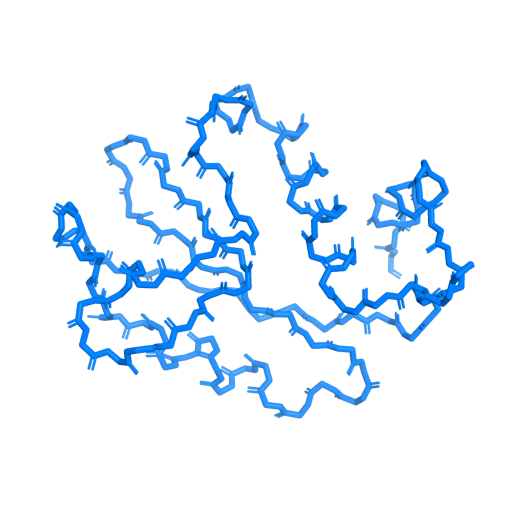 2.793 3.265 -17.768 1.00 94.06 106 PRO A C 1
ATOM 817 O O . PRO A 1 106 ? 2.609 2.054 -17.794 1.00 94.06 106 PRO A O 1
ATOM 820 N N . LEU A 1 107 ? 3.278 3.879 -16.681 1.00 94.50 107 LEU A N 1
ATOM 821 C CA . LEU A 1 107 ? 3.582 3.151 -15.446 1.00 94.50 107 LEU A CA 1
ATOM 822 C C . LEU A 1 107 ? 2.312 2.631 -14.768 1.00 94.50 107 LEU A C 1
ATOM 824 O O . LEU A 1 107 ? 2.289 1.496 -14.304 1.00 94.50 107 LEU A O 1
ATOM 828 N N . LYS A 1 108 ? 1.252 3.443 -14.720 1.00 94.12 108 LYS A N 1
ATOM 829 C CA . LYS A 1 108 ? -0.043 3.008 -14.180 1.0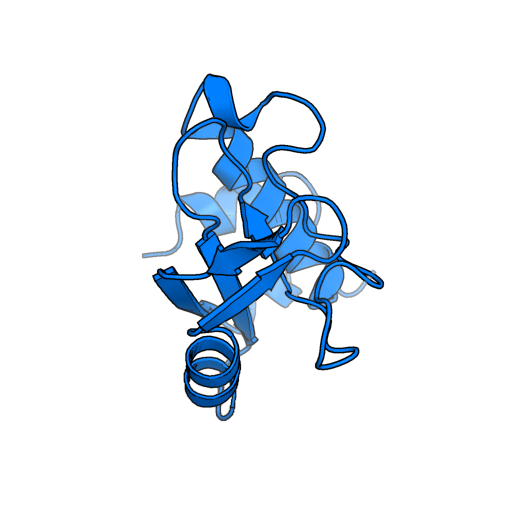0 94.12 108 LYS A CA 1
ATOM 830 C C . LYS A 1 108 ? -0.633 1.867 -15.001 1.00 94.12 108 LYS A C 1
ATOM 832 O O . LYS A 1 108 ? -1.096 0.888 -14.424 1.00 94.12 108 LYS A O 1
ATOM 837 N N . ASP A 1 109 ? -0.585 1.990 -16.324 1.00 94.00 109 ASP A N 1
ATOM 838 C CA . ASP A 1 109 ? -1.095 0.969 -17.237 1.00 94.00 109 ASP A CA 1
ATOM 839 C C . ASP A 1 109 ? -0.337 -0.348 -17.041 1.00 94.00 109 ASP A C 1
ATOM 841 O O . ASP A 1 109 ? -0.950 -1.412 -16.971 1.00 94.00 109 ASP A O 1
ATOM 845 N N . GLU A 1 110 ? 0.984 -0.286 -16.875 1.00 94.62 110 GLU A N 1
ATOM 846 C CA . GLU A 1 110 ? 1.793 -1.466 -16.583 1.00 94.62 110 GLU A CA 1
ATOM 847 C C . GLU A 1 110 ? 1.457 -2.078 -15.215 1.00 94.62 110 GLU A C 1
ATOM 849 O O . GLU A 1 110 ? 1.326 -3.291 -15.110 1.00 94.62 110 GLU A O 1
ATOM 854 N N . ILE A 1 111 ? 1.244 -1.270 -14.171 1.00 93.44 111 ILE A N 1
ATOM 855 C CA . ILE A 1 111 ? 0.829 -1.768 -12.847 1.00 93.44 111 ILE A CA 1
ATOM 856 C C . ILE A 1 111 ? -0.519 -2.500 -12.921 1.00 93.44 111 ILE A C 1
ATOM 858 O O . ILE A 1 111 ? -0.678 -3.547 -12.298 1.00 93.44 111 ILE A O 1
ATOM 862 N N . ILE A 1 112 ? -1.485 -1.967 -13.672 1.00 91.44 112 ILE A N 1
ATOM 863 C CA . ILE A 1 112 ? -2.826 -2.558 -13.811 1.00 91.44 112 ILE A CA 1
ATOM 864 C C . ILE A 1 112 ? -2.777 -3.879 -14.585 1.00 91.44 112 ILE A C 1
ATOM 866 O O . ILE A 1 112 ? -3.515 -4.808 -14.265 1.00 91.44 112 ILE A O 1
ATOM 870 N N . ASN A 1 113 ? -1.920 -3.954 -15.604 1.00 88.00 113 ASN A N 1
ATOM 871 C CA . ASN A 1 113 ? -1.831 -5.104 -16.501 1.00 88.00 113 ASN A CA 1
ATOM 872 C C . ASN A 1 113 ? -0.737 -6.106 -16.108 1.00 88.00 113 ASN A C 1
ATOM 874 O O . ASN A 1 113 ? -0.566 -7.112 -16.796 1.00 88.00 113 ASN A O 1
ATOM 878 N N . ALA A 1 114 ? 0.009 -5.849 -15.032 1.00 77.19 114 ALA A N 1
ATOM 879 C CA . ALA A 1 114 ? 1.042 -6.750 -14.547 1.00 77.19 114 ALA A CA 1
ATOM 880 C C . ALA A 1 114 ? 0.416 -8.074 -14.076 1.00 77.19 114 ALA A C 1
ATOM 882 O O . ALA A 1 114 ? -0.154 -8.157 -12.988 1.00 77.19 114 ALA A O 1
ATOM 883 N N . SER A 1 115 ? 0.536 -9.101 -14.920 1.00 58.44 115 SER A N 1
ATOM 884 C CA . SER A 1 115 ? 0.178 -10.500 -14.649 1.00 58.44 115 SER A CA 1
ATOM 885 C C . SER A 1 115 ? 1.378 -11.322 -14.203 1.00 58.44 115 SER A C 1
ATOM 887 O O . SER A 1 115 ? 2.430 -11.185 -14.874 1.00 58.44 115 SER A O 1
#

Solvent-accessible surface area (backbone atoms only — not comparable to full-atom values): 6431 Å² total; per-residue (Å²): 128,82,41,46,71,68,57,51,39,46,40,50,40,51,54,53,26,71,77,35,81,74,35,60,43,89,75,19,52,34,45,78,32,80,74,42,35,65,86,70,80,54,59,52,46,27,41,36,51,57,84,98,56,67,35,36,37,37,26,67,26,55,60,88,40,84,54,24,59,62,57,20,56,67,46,50,71,39,34,32,48,88,77,61,50,48,22,79,43,57,37,56,44,76,36,66,66,71,59,41,80,32,61,72,68,62,31,42,54,47,63,75,66,66,125

Foldseek 3Di:
DFQDPLQLLVLVLVLVCVVDVQSVPPPQKDCFAQQFWQPDSDGARIWGDRPPDAIETEFEDEPVLPCQVVVQVVQAQIATPPPRGGHHYYHRYYHYPCLRVDHDPRSNVCVVPVD